Protein AF-A0A450Z1J6-F1 (afdb_monomer_lite)

Secondary structure (DSSP, 8-state):
-------------TTGGG-----HHHHHHHHHHHT-S-TT-SSSSB-TTS-BS-BTTTTB-HHHHHHHHHHHHHHHHHSS--S---SSHHHHHHHHHSSSHHHHHHHTT-S-HHHIIIII--SPP-PPPPPP--

pLDDT: mean 78.54, std 18.97, range [25.17, 97.12]

Radius of gyration: 22.76 Å; chains: 1; bounding box: 70×64×47 Å

Foldseek 3Di:
DDDDDDDDPDPPPVPPPPPDDDDPVVVVQVVLCVPQCDNPQPDSDADVVSHDQADPVVRDRVVVVVVVVVVQVCCCVPHPDVDDDDPCLVLLVVLLPDPDLVRSCVVVVHPDSVCCVPPRNPDDDDDDDDDDDD

Organism: NCBI:txid2126339

Sequence (134 aa):
MPETGASVKGEINPLAATGRRWHEHCLTHYEALKARPVDIAPFLFCTRDGQGYVNEEKKTANGWASMRKRFMDRVLAETKVENRFTEHDPRGKRASDADSLEHARALLTHADSRTTQRVYRRKPERVRPGKGIG

Structure (mmCIF, N/CA/C/O backbone):
data_AF-A0A450Z1J6-F1
#
_entry.id   AF-A0A450Z1J6-F1
#
loop_
_atom_site.group_PDB
_atom_site.id
_atom_site.type_symbol
_atom_site.label_atom_id
_atom_site.label_alt_id
_atom_site.label_comp_id
_atom_site.label_asym_id
_atom_site.label_entity_id
_atom_site.label_seq_id
_atom_site.pdbx_PDB_ins_code
_atom_site.Cartn_x
_atom_site.Cartn_y
_atom_site.Cartn_z
_atom_site.occupancy
_atom_site.B_iso_or_equiv
_atom_site.auth_seq_id
_atom_site.auth_comp_id
_atom_site.auth_asym_id
_atom_site.auth_atom_id
_atom_site.pdbx_PDB_model_num
ATOM 1 N N . MET A 1 1 ? -38.855 -44.627 -7.840 1.00 25.17 1 MET A N 1
ATOM 2 C CA . MET A 1 1 ? -38.482 -45.365 -6.617 1.00 25.17 1 MET A CA 1
ATOM 3 C C . MET A 1 1 ? -37.158 -46.065 -6.878 1.00 25.17 1 MET A C 1
ATOM 5 O O . MET A 1 1 ? -37.068 -46.591 -7.986 1.00 25.17 1 MET A O 1
ATOM 9 N N . PRO A 1 2 ? -36.218 -46.144 -5.910 1.00 52.56 2 PRO A N 1
ATOM 10 C CA . PRO A 1 2 ? -36.182 -45.406 -4.626 1.00 52.56 2 PRO A CA 1
ATOM 11 C C . PRO A 1 2 ? -35.234 -44.182 -4.508 1.00 52.56 2 PRO A C 1
ATOM 13 O O . PRO A 1 2 ? -35.714 -43.129 -4.095 1.00 52.56 2 PRO A O 1
ATOM 16 N N . GLU A 1 3 ? -33.934 -44.290 -4.809 1.00 37.12 3 GLU A N 1
ATOM 17 C CA . GLU A 1 3 ? -32.836 -43.469 -4.228 1.00 37.12 3 GLU A CA 1
ATOM 18 C C . GLU A 1 3 ? -31.870 -42.880 -5.297 1.00 37.12 3 GLU A C 1
ATOM 20 O O . GLU A 1 3 ? -32.113 -43.054 -6.485 1.00 37.12 3 GLU A O 1
ATOM 25 N N . THR A 1 4 ? -30.790 -42.116 -5.037 1.00 35.59 4 THR A N 1
ATOM 26 C CA . THR A 1 4 ? -30.087 -41.571 -3.836 1.00 35.59 4 THR A CA 1
ATOM 27 C C . THR A 1 4 ? -29.814 -40.055 -4.035 1.00 35.59 4 THR A C 1
ATOM 29 O O . THR A 1 4 ? -30.000 -39.531 -5.125 1.00 35.59 4 THR A O 1
ATOM 32 N N . GLY A 1 5 ? -29.353 -39.247 -3.066 1.00 34.53 5 GLY A N 1
ATOM 33 C CA . GLY A 1 5 ? -29.040 -39.508 -1.652 1.00 34.53 5 GLY A CA 1
ATOM 34 C C . GLY A 1 5 ? -27.756 -38.831 -1.127 1.00 34.53 5 GLY A C 1
ATOM 35 O O . GLY A 1 5 ? -27.027 -39.464 -0.375 1.00 34.53 5 GLY A O 1
ATOM 36 N N . ALA A 1 6 ? -27.455 -37.574 -1.493 1.00 29.73 6 ALA A N 1
ATOM 37 C CA . ALA A 1 6 ? -26.298 -36.829 -0.962 1.00 29.73 6 ALA A CA 1
ATOM 38 C C . ALA A 1 6 ? -26.641 -35.356 -0.658 1.00 29.73 6 ALA A C 1
ATOM 40 O O . ALA A 1 6 ? -26.302 -34.441 -1.407 1.00 29.73 6 ALA A O 1
ATOM 41 N N . SER A 1 7 ? -27.332 -35.122 0.463 1.00 34.94 7 SER A N 1
ATOM 42 C CA . SER A 1 7 ? -27.588 -33.770 0.975 1.00 34.94 7 SER A CA 1
ATOM 43 C C . SER A 1 7 ? -26.331 -33.216 1.647 1.00 34.94 7 SER A C 1
ATOM 45 O O . SER A 1 7 ? -26.071 -33.476 2.822 1.00 34.94 7 SER A O 1
ATOM 47 N N . VAL A 1 8 ? -25.539 -32.444 0.902 1.00 39.97 8 VAL A N 1
ATOM 48 C CA . VAL A 1 8 ? -24.518 -31.581 1.503 1.00 39.97 8 VAL A CA 1
ATOM 49 C C . VAL A 1 8 ? -25.206 -30.287 1.920 1.00 39.97 8 VAL A C 1
ATOM 51 O O . VAL A 1 8 ? -25.655 -29.519 1.071 1.00 39.97 8 VAL A O 1
ATOM 54 N N . LYS A 1 9 ? -25.272 -30.028 3.232 1.00 40.88 9 LYS A N 1
ATOM 55 C CA . LYS A 1 9 ? -25.697 -28.738 3.800 1.00 40.88 9 LYS A CA 1
ATOM 56 C C . LYS A 1 9 ? -24.640 -27.656 3.531 1.00 40.88 9 LYS A C 1
ATOM 58 O O . LYS A 1 9 ? -23.984 -27.179 4.451 1.00 40.88 9 LYS A O 1
ATOM 63 N N . GLY A 1 10 ? -24.458 -27.293 2.267 1.00 35.88 10 GLY A N 1
ATOM 64 C CA . GLY A 1 10 ? -23.827 -26.035 1.889 1.00 35.88 10 GLY A CA 1
ATOM 65 C C . GLY A 1 10 ? -24.880 -24.935 1.917 1.00 35.88 10 GLY A C 1
ATOM 66 O O . GLY A 1 10 ? -25.977 -25.127 1.393 1.00 35.88 10 GLY A O 1
ATOM 67 N N . GLU A 1 11 ? -24.561 -23.790 2.520 1.00 34.44 11 GLU A N 1
ATOM 68 C CA . GLU A 1 11 ? -25.380 -22.590 2.354 1.00 34.44 11 GLU A CA 1
ATOM 69 C C . GLU A 1 11 ? -25.561 -22.317 0.858 1.00 34.44 11 GLU A C 1
ATOM 71 O O . GLU A 1 11 ? -24.588 -22.141 0.117 1.00 34.44 11 GLU A O 1
ATOM 76 N N . ILE A 1 12 ? -26.816 -22.278 0.411 1.00 39.34 12 ILE A N 1
ATOM 77 C CA . ILE A 1 12 ? -27.168 -21.783 -0.916 1.00 39.34 12 ILE A CA 1
ATOM 78 C C . ILE A 1 12 ? -26.716 -20.327 -1.013 1.00 39.34 12 ILE A C 1
ATOM 80 O O . ILE A 1 12 ? -27.402 -19.426 -0.539 1.00 39.34 12 ILE A O 1
ATOM 84 N N . ASN A 1 13 ? -25.551 -20.096 -1.623 1.00 45.62 13 ASN A N 1
ATOM 85 C CA . ASN A 1 13 ? -25.076 -18.754 -1.930 1.00 45.62 13 ASN A CA 1
ATOM 86 C C . ASN A 1 13 ? -26.156 -18.058 -2.783 1.00 45.62 13 ASN A C 1
ATOM 88 O O . ASN A 1 13 ? -26.347 -18.454 -3.940 1.00 45.62 13 ASN A O 1
ATOM 92 N N . PRO A 1 14 ? -26.859 -17.032 -2.259 1.00 45.41 14 PRO A N 1
ATOM 93 C CA . PRO A 1 14 ? -28.064 -16.491 -2.895 1.00 45.41 14 PRO A CA 1
ATOM 94 C C . PRO A 1 14 ? -27.780 -15.779 -4.229 1.00 45.41 14 PRO A C 1
ATOM 96 O O . PRO A 1 14 ? -28.698 -15.350 -4.922 1.00 45.41 14 PRO A O 1
ATOM 99 N N . LEU A 1 15 ? -26.506 -15.654 -4.611 1.00 51.72 15 LEU A N 1
ATOM 100 C CA . LEU A 1 15 ? -26.036 -14.914 -5.778 1.00 51.72 15 LEU A CA 1
ATOM 101 C C . LEU A 1 15 ? -25.853 -15.779 -7.038 1.00 51.72 15 LEU A C 1
ATOM 103 O O . LEU A 1 15 ? -25.742 -15.227 -8.137 1.00 51.72 15 LEU A O 1
ATOM 107 N N . ALA A 1 16 ? -25.882 -17.114 -6.917 1.00 43.34 16 ALA A N 1
ATOM 108 C CA . ALA A 1 16 ? -25.751 -18.032 -8.057 1.00 43.34 16 ALA A CA 1
ATOM 109 C C . ALA A 1 16 ? -26.909 -17.919 -9.075 1.00 43.34 16 ALA A C 1
ATOM 111 O O . ALA A 1 16 ? -26.746 -18.261 -10.244 1.00 43.34 16 ALA A O 1
ATOM 112 N N . ALA A 1 17 ? -28.062 -17.383 -8.661 1.00 47.53 17 ALA A N 1
ATOM 113 C CA . ALA A 1 17 ? -29.284 -17.310 -9.464 1.00 47.53 17 ALA A CA 1
ATOM 114 C C . ALA A 1 17 ? -29.287 -16.244 -10.586 1.00 47.53 17 ALA A C 1
ATOM 116 O O . ALA A 1 17 ? -30.274 -16.132 -11.306 1.00 47.53 17 ALA A O 1
ATOM 117 N N . THR A 1 18 ? -28.235 -15.426 -10.738 1.00 48.88 18 TH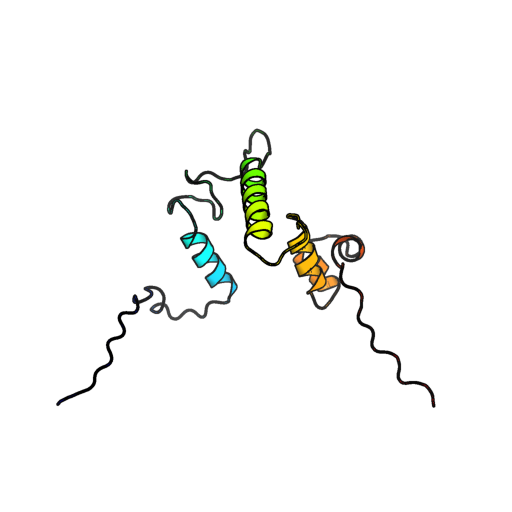R A N 1
ATOM 118 C CA . THR A 1 18 ? -28.306 -14.186 -11.552 1.00 48.88 18 THR A CA 1
ATOM 119 C C . THR A 1 18 ? -27.588 -14.212 -12.907 1.00 48.88 18 THR A C 1
ATOM 121 O O . THR A 1 18 ? -27.551 -13.183 -13.579 1.00 48.88 18 THR A O 1
ATOM 124 N N . GLY A 1 19 ? -27.014 -15.345 -13.330 1.00 41.94 19 GLY A N 1
ATOM 125 C CA . GLY A 1 19 ? -26.533 -15.571 -14.709 1.00 41.94 19 GLY A CA 1
ATOM 126 C C . GLY A 1 19 ? -25.407 -14.658 -15.233 1.00 41.94 19 GLY A C 1
ATOM 127 O O . GLY A 1 19 ? -25.003 -14.788 -16.387 1.00 41.94 19 GLY A O 1
ATOM 128 N N . ARG A 1 20 ? -24.880 -13.732 -14.422 1.00 45.16 20 ARG A N 1
ATOM 129 C CA . ARG A 1 20 ? -23.835 -12.781 -14.831 1.00 45.16 20 ARG A CA 1
ATOM 130 C C . ARG A 1 20 ? -22.437 -13.361 -14.616 1.00 45.16 20 ARG A C 1
ATOM 132 O O . ARG A 1 20 ? -22.084 -13.775 -13.515 1.00 45.16 20 ARG A O 1
ATOM 139 N N . ARG A 1 21 ? -21.621 -13.340 -15.675 1.00 39.84 21 ARG A N 1
ATOM 140 C CA . ARG A 1 21 ? -20.205 -13.735 -15.651 1.00 39.84 21 ARG A CA 1
ATOM 141 C C . ARG A 1 21 ? -19.373 -12.663 -14.943 1.00 39.84 21 ARG A C 1
ATOM 143 O O . ARG A 1 21 ? -18.931 -11.700 -15.565 1.00 39.84 21 ARG A O 1
ATOM 150 N N . TRP A 1 22 ? -19.167 -12.828 -13.643 1.00 45.88 22 TRP A N 1
ATOM 151 C CA . TRP A 1 22 ? -18.326 -11.935 -12.850 1.00 45.88 22 TRP A CA 1
ATOM 152 C C . TRP A 1 22 ? -16.831 -12.150 -13.149 1.00 45.88 22 TRP A C 1
ATOM 154 O O . TRP A 1 22 ? -16.361 -13.284 -13.223 1.00 45.88 22 TRP A O 1
ATOM 164 N N . HIS A 1 23 ? -16.079 -11.058 -13.314 1.00 51.16 23 HIS A N 1
ATOM 165 C CA . HIS A 1 23 ? -14.609 -11.073 -13.296 1.00 51.16 23 HIS A CA 1
ATOM 166 C C . HIS A 1 23 ? -14.104 -11.084 -11.837 1.00 51.16 23 HIS A C 1
ATOM 168 O O . HIS A 1 23 ? -14.822 -10.636 -10.941 1.00 51.16 23 HIS A O 1
ATOM 174 N N . GLU A 1 24 ? -12.862 -11.527 -11.595 1.00 52.28 24 GLU A N 1
ATOM 175 C CA . GLU A 1 24 ? -12.260 -11.657 -10.246 1.00 52.28 24 GLU A CA 1
ATOM 176 C C . GLU A 1 24 ? -12.428 -10.406 -9.363 1.00 52.28 24 GLU A C 1
ATOM 178 O O . GLU A 1 24 ? -12.705 -10.510 -8.169 1.00 52.28 24 GLU A O 1
ATOM 183 N N . HIS A 1 25 ? -12.348 -9.211 -9.959 1.00 52.28 25 HIS A N 1
ATOM 184 C CA . HIS A 1 25 ? -12.546 -7.928 -9.275 1.00 52.28 25 HIS A CA 1
ATOM 185 C C . HIS A 1 25 ? -13.869 -7.825 -8.493 1.00 52.28 25 HIS A C 1
ATOM 187 O O . HIS A 1 25 ? -13.927 -7.145 -7.470 1.00 52.28 25 HIS A O 1
ATOM 193 N N . CYS A 1 26 ? -14.925 -8.515 -8.923 1.00 54.69 26 CYS A N 1
ATOM 194 C CA . CYS A 1 26 ? -16.230 -8.464 -8.266 1.00 54.69 26 CYS A CA 1
ATOM 195 C C . CYS A 1 26 ? -16.320 -9.394 -7.044 1.00 54.69 26 CYS A C 1
ATOM 197 O O . CYS A 1 26 ? -17.065 -9.088 -6.114 1.00 54.69 26 CYS A O 1
ATOM 199 N N . LEU A 1 27 ? -15.513 -10.463 -6.995 1.00 61.28 27 LEU A N 1
ATOM 200 C CA . LEU A 1 27 ? -15.364 -11.293 -5.793 1.00 61.28 27 LEU A CA 1
ATOM 201 C C . LEU A 1 27 ? -14.701 -10.482 -4.674 1.00 61.28 27 LEU A C 1
ATOM 203 O O . LEU A 1 27 ? -15.253 -10.391 -3.581 1.00 61.28 27 LEU A O 1
ATOM 207 N N . THR A 1 28 ? -13.605 -9.778 -4.984 1.00 69.62 28 THR A N 1
ATOM 208 C CA . THR A 1 28 ? -12.886 -8.955 -3.992 1.00 69.62 28 THR A CA 1
ATOM 209 C C . THR A 1 28 ? -13.742 -7.828 -3.405 1.00 69.62 28 THR A C 1
ATOM 211 O O . THR A 1 28 ? -13.604 -7.493 -2.231 1.00 69.62 28 THR A O 1
ATOM 214 N N . HIS A 1 29 ? -14.670 -7.265 -4.189 1.00 76.69 29 HIS A N 1
ATOM 215 C CA . HIS A 1 29 ? -15.618 -6.267 -3.694 1.00 76.69 29 HIS A CA 1
ATOM 216 C C . HIS A 1 29 ? -16.601 -6.878 -2.688 1.00 76.69 29 HIS A C 1
ATOM 218 O O . HIS A 1 29 ? -16.811 -6.316 -1.617 1.00 76.69 29 HIS A O 1
ATOM 224 N N . TYR A 1 30 ? -17.169 -8.045 -2.999 1.00 80.25 30 TYR A N 1
ATOM 225 C CA . TYR A 1 30 ? -18.114 -8.732 -2.120 1.00 80.25 30 TYR A CA 1
ATOM 226 C C . TYR A 1 30 ? -17.459 -9.241 -0.825 1.00 80.25 30 TYR A C 1
ATOM 228 O O . TYR A 1 30 ? -18.041 -9.114 0.251 1.00 80.25 30 TYR A O 1
ATOM 236 N N . GLU A 1 31 ? -16.228 -9.751 -0.902 1.00 83.19 31 GLU A N 1
ATOM 237 C CA . GLU A 1 31 ? -15.425 -10.120 0.270 1.00 83.19 31 GLU A CA 1
ATOM 238 C C . GLU A 1 31 ? -15.112 -8.906 1.153 1.00 83.19 31 GLU A C 1
ATOM 240 O O . GLU A 1 31 ? -15.286 -8.972 2.370 1.00 83.19 31 GLU A O 1
ATOM 245 N N . ALA A 1 32 ? -14.730 -7.773 0.554 1.00 81.38 32 ALA A N 1
ATOM 246 C CA . ALA A 1 32 ? -14.518 -6.530 1.287 1.00 81.38 32 ALA A CA 1
ATOM 247 C C . ALA A 1 32 ? -15.810 -6.023 1.951 1.00 81.38 32 ALA A C 1
ATOM 249 O O . ALA A 1 32 ? -15.768 -5.629 3.113 1.00 81.38 32 ALA A O 1
ATOM 250 N N . LEU A 1 33 ? -16.964 -6.097 1.270 1.00 84.56 33 LEU A N 1
ATOM 251 C CA . LEU A 1 33 ? -18.262 -5.754 1.864 1.00 84.56 33 LEU A CA 1
ATOM 252 C C . LEU A 1 33 ? -18.612 -6.656 3.057 1.00 84.56 33 LEU A C 1
ATOM 254 O O . LEU A 1 33 ? -19.065 -6.130 4.072 1.00 84.56 33 LEU A O 1
ATOM 258 N N . LYS A 1 34 ? -18.373 -7.973 2.950 1.00 85.25 34 LYS A N 1
ATOM 259 C CA . LYS A 1 34 ? -18.563 -8.963 4.030 1.00 85.25 34 LYS A CA 1
ATOM 260 C C . LYS A 1 34 ? -17.635 -8.753 5.227 1.00 85.25 34 LYS A C 1
ATOM 262 O O . LYS A 1 34 ? -17.992 -9.116 6.341 1.00 85.25 34 LYS A O 1
ATOM 267 N N . ALA A 1 35 ? -16.439 -8.215 5.001 1.00 84.25 35 ALA A N 1
ATOM 268 C CA . ALA A 1 35 ? -15.464 -7.946 6.053 1.00 84.25 35 ALA A CA 1
ATOM 269 C C . ALA A 1 35 ? -15.751 -6.651 6.838 1.00 84.25 35 ALA A C 1
ATOM 271 O O . ALA A 1 35 ? -15.046 -6.359 7.810 1.00 84.25 35 ALA A O 1
ATOM 272 N N . ARG A 1 36 ? -16.751 -5.853 6.432 1.00 84.50 36 ARG A N 1
ATOM 273 C CA . ARG A 1 36 ? -17.120 -4.627 7.148 1.00 84.50 36 ARG A CA 1
ATOM 274 C C . ARG A 1 36 ? -17.748 -4.968 8.506 1.00 84.50 36 ARG A C 1
ATOM 276 O O . ARG A 1 36 ? -18.568 -5.874 8.592 1.00 84.50 36 ARG A O 1
ATOM 283 N N . PRO A 1 37 ? -17.440 -4.200 9.564 1.00 82.75 37 PRO A N 1
ATOM 284 C CA . PRO A 1 37 ? -18.099 -4.338 10.863 1.00 82.75 37 PRO A CA 1
ATOM 285 C C . PRO A 1 37 ? -19.540 -3.796 10.876 1.00 82.75 37 PRO A C 1
ATOM 287 O O . PRO A 1 37 ? -20.269 -4.059 11.826 1.00 82.75 37 PRO A O 1
ATOM 290 N N . VAL A 1 38 ? -19.934 -3.009 9.864 1.00 85.50 38 VAL A N 1
ATOM 291 C CA . VAL A 1 38 ? -21.247 -2.356 9.752 1.00 85.50 38 VAL A CA 1
ATOM 292 C C . VAL A 1 38 ? -21.698 -2.365 8.291 1.00 85.50 38 VAL A C 1
ATOM 294 O O . VAL A 1 38 ? -21.025 -1.802 7.427 1.00 85.50 38 VAL A O 1
ATOM 297 N N . ASP A 1 39 ? -22.862 -2.953 8.010 1.00 81.56 39 ASP A N 1
ATOM 298 C CA . ASP A 1 39 ? -23.346 -3.129 6.634 1.00 81.56 39 ASP A CA 1
ATOM 299 C C . ASP A 1 39 ? -23.847 -1.846 5.961 1.00 81.56 39 ASP A C 1
ATOM 301 O O . ASP A 1 39 ? -23.726 -1.696 4.741 1.00 81.56 39 ASP A O 1
ATOM 305 N N . ILE A 1 40 ? -24.373 -0.910 6.755 1.00 83.00 40 ILE A N 1
ATOM 306 C CA . ILE A 1 40 ? -24.944 0.365 6.292 1.00 83.00 40 ILE A CA 1
ATOM 307 C C . ILE A 1 40 ? -23.894 1.452 6.009 1.00 83.00 40 ILE A C 1
ATOM 309 O O . ILE A 1 40 ? -24.248 2.556 5.602 1.00 83.00 40 ILE A O 1
ATOM 313 N N . ALA A 1 41 ? -22.606 1.176 6.241 1.00 84.62 41 ALA A N 1
ATOM 314 C CA . ALA A 1 41 ? -21.545 2.155 6.028 1.00 84.62 41 ALA A CA 1
ATOM 315 C C . ALA A 1 41 ? -21.389 2.485 4.525 1.00 84.62 41 ALA A C 1
ATOM 317 O O . ALA A 1 41 ? -21.253 1.556 3.721 1.00 84.62 41 ALA A O 1
ATOM 318 N N . PRO A 1 42 ? -21.331 3.775 4.127 1.00 87.12 42 PRO A N 1
ATOM 319 C CA . PRO A 1 42 ? -21.158 4.172 2.725 1.00 87.12 42 PRO A CA 1
ATOM 320 C C . PRO A 1 42 ? -19.728 3.937 2.205 1.00 87.12 42 PRO A C 1
ATOM 322 O O . PRO A 1 42 ? -19.472 4.053 1.008 1.00 87.12 42 PRO A O 1
ATOM 325 N N . PHE A 1 43 ? -18.785 3.607 3.092 1.00 86.75 43 PHE A N 1
ATOM 326 C CA . PHE A 1 43 ? -17.386 3.349 2.764 1.00 86.75 43 PHE A CA 1
ATOM 327 C C . PHE A 1 43 ? -17.107 1.846 2.644 1.00 86.75 43 PHE A C 1
ATOM 329 O O . PHE A 1 43 ? -17.549 1.053 3.475 1.00 86.75 43 PHE A O 1
ATOM 336 N N . LEU A 1 44 ? -16.293 1.458 1.655 1.00 85.50 44 LEU A N 1
ATOM 337 C CA . LEU A 1 44 ? -15.811 0.076 1.516 1.00 85.50 44 LEU A CA 1
ATOM 338 C C . LEU A 1 44 ? -14.871 -0.326 2.666 1.00 85.50 44 LEU A C 1
ATOM 340 O O . LEU A 1 44 ? -14.913 -1.458 3.135 1.00 85.50 44 LEU A O 1
ATOM 344 N N . PHE A 1 45 ? -14.051 0.620 3.137 1.00 85.38 45 PHE A N 1
ATOM 345 C CA . PHE A 1 45 ? -13.197 0.473 4.314 1.00 85.38 45 PHE A CA 1
ATOM 346 C C . PHE A 1 45 ? -13.637 1.480 5.377 1.00 85.38 45 PHE A C 1
ATOM 348 O O . PHE A 1 45 ? -13.479 2.688 5.192 1.00 85.38 45 PHE A O 1
ATOM 355 N N . CYS A 1 46 ? -14.178 0.984 6.487 1.00 88.06 46 CYS A N 1
ATOM 356 C CA . CYS A 1 46 ? -14.721 1.800 7.568 1.00 88.06 46 CYS A CA 1
ATOM 357 C C . CYS A 1 46 ? -14.223 1.342 8.946 1.00 88.06 46 CYS A C 1
ATOM 359 O O . CYS A 1 46 ? -13.755 0.214 9.115 1.00 88.06 46 CYS A O 1
ATOM 361 N N . THR A 1 47 ? -14.344 2.215 9.946 1.00 87.75 47 THR A N 1
ATOM 362 C CA . THR A 1 47 ? -14.140 1.859 11.354 1.00 87.75 47 THR A CA 1
ATOM 363 C C . THR A 1 47 ? -15.244 0.918 11.850 1.00 87.75 47 THR A C 1
ATOM 365 O O . THR A 1 47 ? -16.228 0.658 11.153 1.00 87.75 47 THR A O 1
ATOM 368 N N . ARG A 1 48 ? -15.109 0.440 13.096 1.00 86.44 48 ARG A N 1
ATOM 369 C CA . ARG A 1 48 ? -16.138 -0.349 13.800 1.00 86.44 48 ARG A CA 1
ATOM 370 C C . ARG A 1 48 ? -17.503 0.340 13.879 1.00 86.44 48 ARG A C 1
ATOM 372 O O . ARG A 1 48 ? -18.499 -0.355 14.010 1.00 86.44 48 ARG A O 1
ATOM 379 N N . ASP A 1 49 ? -17.531 1.661 13.749 1.00 87.56 49 ASP A N 1
ATOM 380 C CA . ASP A 1 49 ? -18.719 2.511 13.876 1.00 87.56 49 ASP A CA 1
ATOM 381 C C . ASP A 1 49 ? -19.208 3.016 12.499 1.00 87.56 49 ASP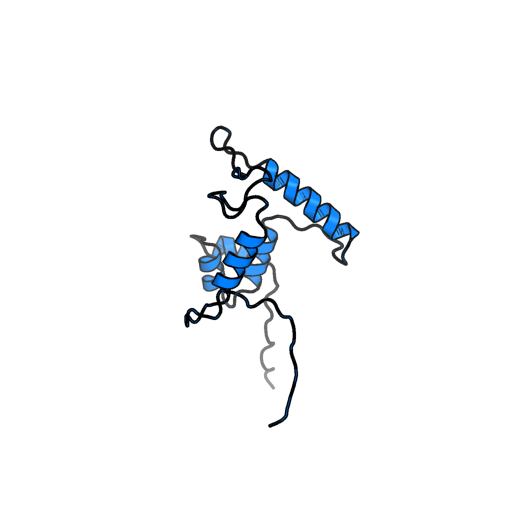 A C 1
ATOM 383 O O . ASP A 1 49 ? -19.928 4.010 12.398 1.00 87.56 49 ASP A O 1
ATOM 387 N N . GLY A 1 50 ? -18.750 2.379 11.412 1.00 87.38 50 GLY A N 1
ATOM 388 C CA . GLY A 1 50 ? -19.115 2.708 10.030 1.00 87.38 50 GLY A CA 1
ATOM 389 C C . GLY A 1 50 ? -18.473 3.981 9.461 1.00 87.38 50 GLY A C 1
ATOM 390 O O . GLY A 1 50 ? -18.727 4.323 8.307 1.00 87.38 50 GLY A O 1
ATOM 391 N N . GLN A 1 51 ? -17.621 4.668 10.227 1.00 88.25 51 GLN A N 1
ATOM 392 C CA . GLN A 1 51 ? -16.995 5.931 9.820 1.00 88.25 51 GLN A CA 1
ATOM 393 C C . GLN A 1 51 ? -15.841 5.716 8.833 1.00 88.25 51 GLN A C 1
ATOM 395 O O . GLN A 1 51 ? -15.167 4.685 8.859 1.00 88.25 51 GLN A O 1
ATOM 400 N N . GLY A 1 52 ? -15.577 6.708 7.982 1.00 88.88 52 GLY A N 1
ATOM 401 C CA . GLY A 1 52 ? -14.409 6.707 7.100 1.00 88.88 52 GLY A CA 1
ATOM 402 C C . GLY A 1 52 ? -13.091 6.817 7.879 1.00 88.88 52 GLY A C 1
ATOM 403 O O . GLY A 1 52 ? -13.032 7.388 8.966 1.00 88.88 52 GLY A O 1
ATOM 404 N N . TYR A 1 53 ? -12.002 6.286 7.315 1.00 88.50 53 TYR A N 1
ATOM 405 C CA . TYR A 1 53 ? -10.667 6.386 7.929 1.00 88.50 53 TYR A CA 1
ATOM 406 C C . TYR A 1 53 ? -9.992 7.756 7.769 1.00 88.50 53 TYR A C 1
ATOM 408 O O . TYR A 1 53 ? -8.998 8.018 8.450 1.00 88.50 53 TYR A O 1
ATOM 416 N N . VAL A 1 54 ? -10.510 8.606 6.880 1.00 89.31 54 VAL A N 1
ATOM 417 C CA . VAL A 1 54 ? -10.020 9.966 6.635 1.00 89.31 54 VAL A CA 1
ATOM 418 C C . VAL A 1 54 ? -10.819 10.946 7.488 1.00 89.31 54 VAL A C 1
ATOM 420 O O . VAL A 1 54 ? -12.038 11.015 7.386 1.00 89.31 54 VAL A O 1
ATOM 423 N N . ASN A 1 55 ? -10.126 11.735 8.305 1.00 86.81 55 ASN A N 1
ATOM 424 C CA . ASN A 1 55 ? -10.680 12.941 8.905 1.00 86.81 55 ASN A CA 1
ATOM 425 C C . ASN A 1 55 ? -10.480 14.094 7.910 1.00 86.81 55 ASN A C 1
ATOM 427 O O . ASN A 1 55 ? -9.341 14.494 7.660 1.00 86.81 55 ASN A O 1
ATOM 431 N N . GLU A 1 56 ? -11.569 14.591 7.318 1.00 86.31 56 GLU A N 1
ATOM 432 C CA . GLU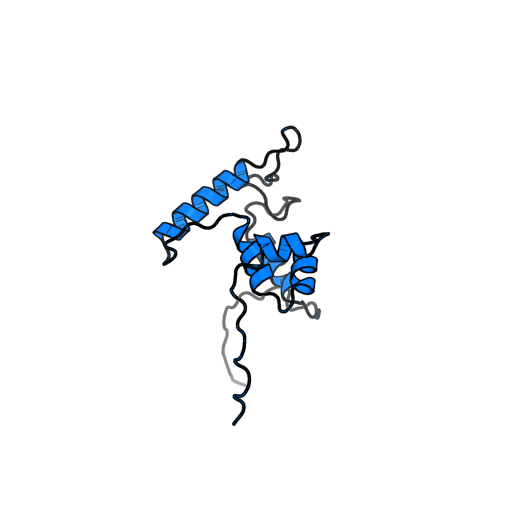 A 1 56 ? -11.516 15.590 6.239 1.00 86.31 56 GLU A CA 1
ATOM 433 C C . GLU A 1 56 ? -11.056 16.972 6.724 1.00 86.31 56 GLU A C 1
ATOM 435 O O . GLU A 1 56 ? -10.233 17.603 6.060 1.00 86.31 56 GLU A O 1
ATOM 440 N N . GLU A 1 57 ? -11.496 17.403 7.912 1.00 87.00 57 GLU A N 1
ATOM 441 C CA . GLU A 1 57 ? -11.114 18.686 8.527 1.00 87.00 57 GLU A CA 1
ATOM 442 C C . GLU A 1 57 ? -9.593 18.808 8.698 1.00 87.00 57 GLU A C 1
ATOM 444 O O . GLU A 1 57 ? -8.975 19.796 8.302 1.00 87.00 57 GLU A O 1
ATOM 449 N N . LYS A 1 58 ? -8.976 17.773 9.280 1.00 85.44 58 LYS A N 1
ATOM 450 C CA . LYS A 1 58 ? -7.541 17.720 9.593 1.00 85.44 58 LYS A CA 1
ATOM 451 C C . LYS A 1 58 ? -6.719 17.098 8.466 1.00 85.44 58 LYS A C 1
ATOM 453 O O . LYS A 1 58 ? -5.500 17.048 8.584 1.00 85.44 58 LYS A O 1
ATOM 458 N N . LYS A 1 59 ? -7.365 16.584 7.413 1.00 85.81 59 LYS A N 1
ATOM 459 C CA . LYS A 1 59 ? -6.758 15.861 6.278 1.00 85.81 59 LYS A CA 1
ATOM 460 C C . LYS A 1 59 ? -5.801 14.740 6.719 1.00 85.81 59 LYS A C 1
ATOM 462 O O . LYS A 1 59 ? -4.714 14.580 6.170 1.00 85.81 59 LYS A O 1
ATOM 467 N N . THR A 1 60 ? -6.198 13.963 7.731 1.00 85.56 60 THR A N 1
ATOM 468 C CA . THR A 1 60 ? -5.374 12.893 8.337 1.00 85.56 60 THR A CA 1
ATOM 469 C C . THR A 1 60 ? -6.075 11.536 8.327 1.00 85.56 60 THR A C 1
ATOM 471 O O . THR A 1 60 ? -7.299 11.460 8.334 1.00 85.56 60 THR A O 1
ATOM 474 N N . ALA A 1 61 ? -5.292 10.451 8.351 1.00 85.81 61 ALA A N 1
ATOM 475 C CA . ALA A 1 61 ? -5.783 9.067 8.342 1.00 85.81 61 ALA A CA 1
ATOM 476 C C . ALA A 1 61 ? -5.220 8.231 9.515 1.00 85.81 61 ALA A C 1
ATOM 478 O O . ALA A 1 61 ? -4.827 7.072 9.366 1.00 85.81 61 ALA A O 1
ATOM 479 N N . ASN A 1 62 ? -5.148 8.824 10.711 1.00 84.31 62 ASN A N 1
ATOM 480 C CA . ASN A 1 62 ? -4.449 8.248 11.873 1.00 84.31 62 ASN A CA 1
ATOM 481 C C . ASN A 1 62 ? -5.000 6.875 12.314 1.00 84.31 62 ASN A C 1
ATOM 483 O O . ASN A 1 62 ? -4.246 6.025 12.801 1.00 84.31 62 ASN A O 1
ATOM 487 N N . GLY A 1 63 ? -6.300 6.628 12.113 1.00 86.00 63 GLY A N 1
ATOM 488 C CA . GLY A 1 63 ? -6.924 5.329 12.387 1.00 86.00 63 GLY A CA 1
ATOM 489 C C . GLY A 1 63 ? -6.402 4.210 11.477 1.00 86.00 63 GLY A C 1
ATOM 490 O O . GLY A 1 63 ? -6.186 3.091 11.944 1.00 86.00 63 GLY A O 1
ATOM 491 N N . TRP A 1 64 ? -6.122 4.524 10.209 1.00 88.00 64 TRP A N 1
ATOM 492 C CA . TRP A 1 64 ? -5.577 3.581 9.231 1.00 88.00 64 TRP A CA 1
ATOM 493 C C . TRP A 1 64 ? -4.135 3.201 9.571 1.00 88.00 64 TRP A C 1
ATOM 495 O O . TRP A 1 64 ? -3.825 2.018 9.707 1.00 88.00 64 TRP A O 1
ATOM 505 N N . ALA A 1 65 ? -3.278 4.192 9.843 1.00 86.19 65 ALA A N 1
ATOM 506 C CA . ALA A 1 65 ? -1.907 3.962 10.305 1.00 86.19 65 ALA A CA 1
ATOM 507 C C . ALA A 1 65 ? -1.858 3.096 11.582 1.00 86.19 65 ALA A C 1
ATOM 509 O O . ALA A 1 65 ? -1.055 2.166 11.684 1.00 86.19 65 ALA A O 1
ATOM 510 N N . SER A 1 66 ? -2.766 3.348 12.531 1.00 89.75 66 SER A N 1
ATOM 511 C CA . SER A 1 66 ? -2.884 2.573 13.774 1.00 89.75 66 SER A CA 1
ATOM 512 C C . SER A 1 66 ? -3.305 1.119 13.528 1.00 89.75 66 SER A C 1
ATOM 514 O O . SER A 1 66 ? -2.724 0.200 14.112 1.00 89.75 66 SER A O 1
ATOM 516 N N . MET A 1 67 ? -4.284 0.892 12.644 1.00 90.00 67 MET A N 1
ATOM 517 C CA . MET A 1 67 ? -4.700 -0.450 12.22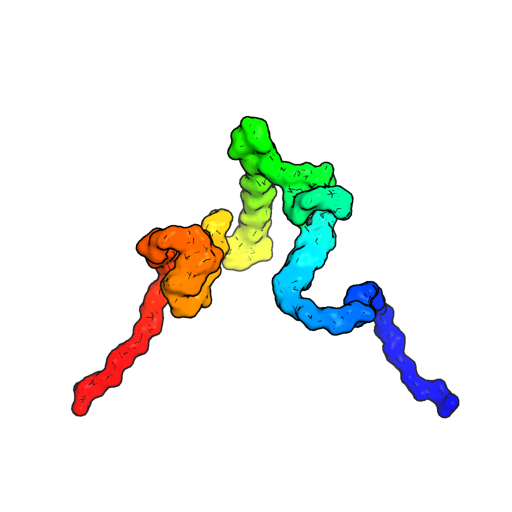3 1.00 90.00 67 MET A CA 1
ATOM 518 C C . MET A 1 67 ? -3.551 -1.182 11.514 1.00 90.00 67 MET A C 1
ATOM 520 O O . MET A 1 67 ? -3.211 -2.306 11.887 1.00 90.00 67 MET A O 1
ATOM 524 N N . ARG A 1 68 ? -2.897 -0.519 10.552 1.00 89.12 68 ARG A N 1
ATOM 525 C CA . ARG A 1 68 ? -1.787 -1.079 9.776 1.00 89.12 68 ARG A CA 1
ATOM 526 C C . ARG A 1 68 ? -0.603 -1.463 10.659 1.00 89.12 68 ARG A C 1
ATOM 528 O O . ARG A 1 68 ? -0.028 -2.527 10.439 1.00 89.12 68 ARG A O 1
ATOM 535 N N . LYS A 1 69 ? -0.267 -0.666 11.682 1.00 91.88 69 LYS A N 1
ATOM 536 C CA . LYS A 1 69 ? 0.766 -1.028 12.668 1.00 91.88 69 LYS A CA 1
ATOM 537 C C . LYS A 1 69 ? 0.423 -2.349 13.364 1.00 91.88 69 LYS A C 1
ATOM 539 O O . LYS A 1 69 ? 1.238 -3.263 13.338 1.00 91.88 69 LYS A O 1
ATOM 544 N N . ARG A 1 70 ? -0.786 -2.469 13.927 1.00 93.25 70 ARG A N 1
ATOM 545 C CA . ARG A 1 70 ? -1.237 -3.682 14.641 1.00 93.25 70 ARG A CA 1
ATOM 546 C C . ARG A 1 70 ? -1.265 -4.913 13.731 1.00 93.25 70 ARG A C 1
ATOM 548 O O . ARG A 1 70 ? -0.872 -5.991 14.159 1.00 93.25 70 ARG A O 1
ATOM 555 N N . PHE A 1 71 ? -1.683 -4.745 12.476 1.00 92.62 71 PHE A N 1
ATOM 556 C CA . PHE A 1 71 ? -1.604 -5.797 11.461 1.00 92.62 71 PHE A CA 1
ATOM 557 C C . PHE A 1 71 ? -0.154 -6.243 11.220 1.00 92.62 71 PHE A C 1
ATOM 559 O O . PHE A 1 71 ? 0.129 -7.433 11.277 1.00 92.62 71 PHE A O 1
ATOM 566 N N . MET A 1 72 ? 0.778 -5.306 11.018 1.00 94.38 72 MET A N 1
ATOM 567 C CA . MET A 1 72 ? 2.193 -5.640 10.815 1.00 94.38 72 MET A CA 1
ATOM 568 C C . MET A 1 72 ? 2.838 -6.285 12.047 1.00 94.38 72 MET A C 1
ATOM 570 O O . MET A 1 72 ? 3.637 -7.202 11.888 1.00 94.38 72 MET A O 1
ATOM 574 N N . ASP A 1 73 ? 2.485 -5.843 13.258 1.00 95.12 73 ASP A N 1
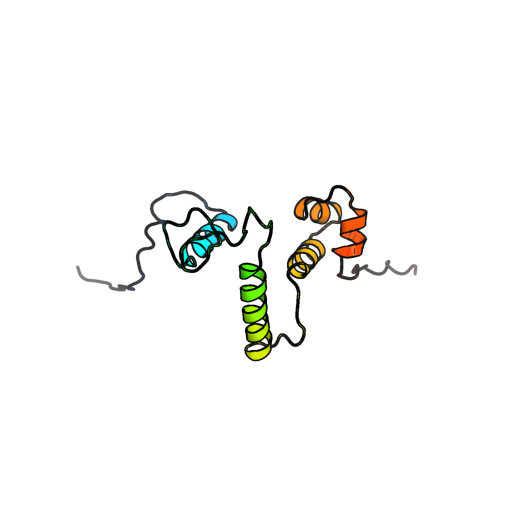ATOM 575 C CA . ASP A 1 73 ? 2.951 -6.463 14.503 1.00 95.12 73 ASP A CA 1
ATOM 576 C C . ASP A 1 73 ? 2.498 -7.940 14.584 1.00 95.12 73 ASP A C 1
ATOM 578 O O . ASP A 1 73 ? 3.309 -8.805 14.907 1.00 95.12 73 ASP A O 1
ATOM 582 N N . ARG A 1 74 ? 1.248 -8.252 14.194 1.00 95.81 74 ARG A N 1
ATOM 583 C CA . ARG A 1 74 ? 0.748 -9.637 14.079 1.00 95.81 74 ARG A CA 1
ATOM 584 C C . ARG A 1 74 ? 1.435 -10.439 12.974 1.00 95.81 74 ARG A C 1
ATOM 586 O O . ARG A 1 74 ? 1.820 -11.576 13.209 1.00 95.81 74 ARG A O 1
ATOM 593 N N . VAL A 1 75 ? 1.631 -9.859 11.787 1.00 94.88 75 VAL A N 1
ATOM 594 C CA . VAL A 1 75 ? 2.290 -10.540 10.654 1.00 94.88 75 VAL A CA 1
ATOM 595 C C . VAL A 1 75 ? 3.695 -11.020 11.026 1.00 94.88 75 VAL A C 1
ATOM 597 O O . VAL A 1 75 ? 4.050 -12.142 10.677 1.00 94.88 75 VAL A O 1
ATOM 600 N N . LEU A 1 76 ? 4.472 -10.217 11.760 1.00 95.06 76 LEU A N 1
ATOM 601 C CA . LEU A 1 76 ? 5.801 -10.622 12.236 1.00 95.06 76 LEU A CA 1
ATOM 602 C C . LEU A 1 76 ? 5.756 -11.730 13.302 1.00 95.06 76 LEU A C 1
ATOM 604 O O . LEU A 1 76 ? 6.671 -12.541 13.370 1.00 95.06 76 LEU A O 1
ATOM 608 N N . ALA A 1 77 ? 4.730 -11.743 14.156 1.00 96.19 77 ALA A N 1
ATOM 609 C CA . ALA A 1 77 ? 4.615 -12.704 15.255 1.00 96.19 77 ALA A CA 1
ATOM 610 C C . ALA A 1 77 ? 4.018 -14.057 14.820 1.00 96.19 77 ALA A C 1
ATOM 612 O O . ALA A 1 77 ? 4.366 -15.095 15.375 1.00 96.19 77 ALA A O 1
ATOM 613 N N . GLU A 1 78 ? 3.105 -14.046 13.847 1.00 97.12 78 GLU A N 1
ATOM 614 C CA . GLU A 1 78 ? 2.277 -15.200 13.464 1.00 97.12 78 GLU A CA 1
ATOM 615 C C . GLU A 1 78 ? 2.714 -15.856 12.141 1.00 97.12 78 GLU A C 1
ATOM 617 O O . GLU A 1 78 ? 2.178 -16.898 11.765 1.00 97.12 78 GLU A O 1
ATOM 622 N N . THR A 1 79 ? 3.657 -15.263 11.397 1.00 96.00 79 THR A N 1
ATOM 623 C CA . THR A 1 79 ? 4.049 -15.744 10.060 1.00 96.00 79 THR A CA 1
ATOM 624 C C . THR A 1 79 ? 5.567 -15.789 9.865 1.00 96.00 79 THR A C 1
ATOM 626 O O . THR A 1 79 ? 6.335 -15.309 10.687 1.00 96.00 79 THR A O 1
ATOM 629 N N . LYS A 1 80 ? 6.015 -16.336 8.726 1.00 95.06 80 LYS A N 1
ATOM 630 C CA . LYS A 1 80 ? 7.436 -16.395 8.327 1.00 95.06 80 LYS A CA 1
ATOM 631 C C . LYS A 1 80 ? 7.984 -15.068 7.770 1.00 95.06 80 LYS A C 1
ATOM 633 O O . LYS A 1 80 ? 9.018 -15.060 7.110 1.00 95.06 80 LYS A O 1
ATOM 638 N N . VAL A 1 81 ? 7.266 -13.956 7.935 1.00 93.38 81 VAL A N 1
ATOM 639 C CA . VAL A 1 81 ? 7.714 -12.637 7.470 1.00 93.38 81 VAL A CA 1
ATOM 640 C C . VAL A 1 81 ? 8.674 -12.053 8.502 1.00 93.38 81 VAL A C 1
ATOM 642 O O . VAL A 1 81 ? 8.252 -11.572 9.544 1.00 93.38 81 VAL A O 1
ATOM 645 N N . GLU A 1 82 ? 9.967 -12.069 8.191 1.00 92.38 82 GLU A N 1
ATOM 646 C CA . GLU A 1 82 ? 11.021 -11.541 9.073 1.00 92.38 82 GLU A CA 1
ATOM 647 C C . GLU A 1 82 ? 11.108 -10.005 9.039 1.00 92.38 82 GLU A C 1
ATOM 649 O O . GLU A 1 82 ? 11.411 -9.357 10.039 1.00 92.38 82 GLU A O 1
ATOM 654 N N . ASN A 1 83 ? 10.830 -9.404 7.877 1.00 92.19 83 ASN A N 1
ATOM 655 C CA . ASN A 1 83 ? 11.037 -7.980 7.619 1.00 92.19 83 ASN A CA 1
ATOM 656 C C . ASN A 1 83 ? 9.711 -7.226 7.456 1.00 92.19 83 ASN A C 1
ATOM 658 O O . ASN A 1 83 ? 8.808 -7.658 6.736 1.00 92.19 83 ASN A O 1
ATOM 662 N N . ARG A 1 84 ? 9.603 -6.047 8.082 1.00 91.69 84 ARG A N 1
ATOM 663 C CA . ARG A 1 84 ? 8.432 -5.168 7.927 1.00 91.69 84 ARG A CA 1
ATOM 664 C C . ARG A 1 84 ? 8.336 -4.628 6.503 1.00 91.69 84 ARG A C 1
ATOM 666 O O . ARG A 1 84 ? 9.333 -4.199 5.934 1.00 91.69 84 ARG A O 1
ATOM 673 N N . PHE A 1 85 ? 7.109 -4.542 5.991 1.00 90.88 85 PHE A N 1
ATOM 674 C CA . PHE A 1 85 ? 6.795 -3.826 4.759 1.00 90.88 85 PHE A CA 1
ATOM 675 C C . PHE A 1 85 ? 5.747 -2.728 4.999 1.00 90.88 85 PHE A C 1
ATOM 677 O O . PHE A 1 85 ? 4.774 -2.877 5.748 1.00 90.88 85 PHE A O 1
ATOM 684 N N . THR A 1 86 ? 5.968 -1.600 4.341 1.00 89.38 86 THR A N 1
ATOM 685 C CA . THR A 1 86 ? 5.164 -0.380 4.376 1.00 89.38 86 THR A CA 1
ATOM 686 C C . THR A 1 86 ? 3.933 -0.480 3.473 1.00 89.38 86 THR A C 1
ATOM 688 O O . THR A 1 86 ? 3.720 -1.448 2.737 1.00 89.38 86 THR A O 1
ATOM 691 N N . GLU A 1 87 ? 3.084 0.541 3.511 1.00 86.06 87 GLU A N 1
ATOM 692 C CA . GLU A 1 87 ? 1.924 0.657 2.627 1.00 86.06 87 GLU A CA 1
ATOM 693 C C . GLU A 1 87 ? 2.294 0.873 1.148 1.00 86.06 87 GLU A C 1
ATOM 695 O O . GLU A 1 87 ? 1.557 0.451 0.257 1.00 86.06 87 GLU A O 1
ATOM 700 N N . HIS A 1 88 ? 3.473 1.435 0.867 1.00 88.00 88 HIS A N 1
ATOM 701 C CA . HIS A 1 88 ? 3.955 1.639 -0.501 1.00 88.00 88 HIS A CA 1
ATOM 702 C C . HIS A 1 88 ? 4.525 0.366 -1.145 1.00 88.00 88 HIS A C 1
ATOM 704 O O . HIS A 1 88 ? 4.605 0.275 -2.373 1.00 88.00 88 HIS A O 1
ATOM 710 N N . ASP A 1 89 ? 4.903 -0.635 -0.351 1.00 90.56 89 ASP A N 1
ATOM 711 C CA . ASP A 1 89 ? 5.575 -1.833 -0.860 1.00 90.56 89 ASP A CA 1
ATOM 712 C C . ASP A 1 89 ? 4.670 -2.743 -1.709 1.00 90.56 89 ASP A C 1
ATOM 714 O O . ASP A 1 89 ? 5.139 -3.193 -2.754 1.00 90.56 89 ASP A O 1
ATOM 718 N N . PRO A 1 90 ? 3.367 -2.927 -1.405 1.00 89.62 90 PRO A N 1
ATOM 719 C CA . PRO A 1 90 ? 2.408 -3.524 -2.337 1.00 89.62 90 PRO A CA 1
ATOM 720 C C . PRO A 1 90 ? 2.343 -2.834 -3.713 1.00 89.62 90 PRO A C 1
ATOM 722 O O . PRO A 1 90 ? 2.273 -3.526 -4.730 1.00 89.62 90 PRO A O 1
ATOM 725 N N . ARG A 1 91 ? 2.445 -1.493 -3.790 1.00 90.19 91 ARG A N 1
ATOM 726 C CA . ARG A 1 91 ? 2.526 -0.773 -5.083 1.00 90.19 91 ARG A CA 1
ATOM 727 C C . ARG A 1 91 ? 3.825 -1.109 -5.823 1.00 90.19 91 ARG A C 1
ATOM 729 O O . ARG A 1 91 ? 3.790 -1.369 -7.024 1.00 90.19 91 ARG A O 1
ATOM 736 N N . GLY A 1 92 ? 4.958 -1.154 -5.116 1.00 91.56 92 GLY A N 1
ATOM 737 C CA . GLY A 1 92 ? 6.249 -1.574 -5.682 1.00 91.56 92 GLY A CA 1
ATOM 738 C C . GLY A 1 92 ? 6.233 -3.022 -6.180 1.00 91.56 92 GLY A C 1
ATOM 739 O O . GLY A 1 92 ? 6.670 -3.311 -7.292 1.00 91.56 92 GLY A O 1
ATOM 740 N N . LYS A 1 93 ? 5.643 -3.931 -5.400 1.00 91.62 93 LYS A N 1
ATOM 741 C CA . LYS A 1 93 ? 5.436 -5.335 -5.767 1.00 91.62 93 LYS A CA 1
ATOM 742 C C . LYS A 1 93 ? 4.595 -5.452 -7.041 1.00 91.62 93 LYS A C 1
ATOM 744 O O . LYS A 1 93 ? 5.066 -6.062 -7.997 1.00 91.62 93 LYS A O 1
ATOM 749 N N . ARG A 1 94 ? 3.431 -4.792 -7.114 1.00 92.12 94 ARG A N 1
ATOM 750 C CA . ARG A 1 94 ? 2.554 -4.826 -8.300 1.00 92.12 94 ARG A CA 1
ATOM 751 C C . ARG A 1 94 ? 3.233 -4.280 -9.561 1.00 92.12 94 ARG A C 1
ATOM 753 O O . ARG A 1 94 ? 3.122 -4.899 -10.611 1.00 92.12 94 ARG A O 1
ATOM 760 N N . ALA A 1 95 ? 3.971 -3.175 -9.467 1.00 91.75 95 ALA A N 1
ATOM 761 C CA . ALA A 1 95 ? 4.724 -2.624 -10.600 1.00 91.75 95 ALA A CA 1
ATOM 762 C C . ALA A 1 95 ? 5.928 -3.489 -11.021 1.00 91.75 95 ALA A C 1
ATOM 764 O O . ALA A 1 95 ? 6.279 -3.544 -12.200 1.00 91.75 95 ALA A O 1
ATOM 765 N N . SER A 1 96 ? 6.553 -4.186 -10.071 1.00 90.25 96 SER A N 1
ATOM 766 C CA . SER A 1 96 ? 7.622 -5.157 -10.342 1.00 90.25 96 SER A CA 1
ATOM 767 C C . SER A 1 96 ? 7.110 -6.497 -10.890 1.00 90.25 96 SER A C 1
ATOM 769 O O . SER A 1 96 ? 7.894 -7.270 -11.436 1.00 90.25 96 SER A O 1
ATOM 771 N N . ASP A 1 97 ? 5.823 -6.798 -10.719 1.00 90.31 97 ASP A N 1
ATOM 772 C CA . ASP A 1 97 ? 5.156 -7.973 -11.289 1.00 90.31 97 ASP A CA 1
ATOM 773 C C . ASP A 1 97 ? 4.527 -7.698 -12.667 1.00 90.31 97 ASP A C 1
ATOM 775 O O . ASP A 1 97 ? 4.165 -8.647 -13.351 1.00 90.31 97 ASP A O 1
ATOM 779 N N . ALA A 1 98 ? 4.408 -6.433 -13.086 1.00 90.69 98 ALA A N 1
ATOM 780 C CA . ALA A 1 98 ? 3.894 -6.066 -14.404 1.00 90.69 98 ALA A CA 1
ATOM 781 C C . ALA A 1 98 ? 4.914 -6.340 -15.526 1.00 90.69 98 ALA A C 1
ATOM 783 O O . ALA A 1 98 ? 6.122 -6.141 -15.355 1.00 90.69 98 ALA A O 1
ATOM 784 N N . ASP A 1 99 ? 4.414 -6.740 -16.694 1.00 89.00 99 ASP A N 1
ATOM 785 C CA . ASP A 1 99 ? 5.225 -7.237 -17.817 1.00 89.00 99 ASP A CA 1
ATOM 786 C C . ASP A 1 99 ? 6.139 -6.165 -18.426 1.00 89.00 99 ASP A C 1
ATOM 788 O O . ASP A 1 99 ? 7.264 -6.452 -18.830 1.00 89.00 99 ASP A O 1
ATOM 792 N N . SER A 1 100 ? 5.677 -4.911 -18.461 1.00 90.75 100 SER A N 1
ATOM 793 C CA . SER A 1 100 ? 6.393 -3.782 -19.061 1.00 90.75 100 SER A CA 1
ATOM 794 C C . SER A 1 100 ? 6.384 -2.541 -18.167 1.00 90.75 100 SER A C 1
ATOM 796 O O . SER A 1 100 ? 5.534 -2.383 -17.285 1.00 90.75 100 SER A O 1
ATOM 798 N N . LEU A 1 101 ? 7.329 -1.626 -18.414 1.00 90.56 101 LEU A N 1
ATOM 799 C CA . LEU A 1 101 ? 7.396 -0.339 -17.717 1.00 90.56 101 LEU A CA 1
ATOM 800 C C . LEU A 1 101 ? 6.133 0.504 -17.945 1.00 90.56 101 LEU A C 1
ATOM 802 O O . LEU A 1 101 ? 5.630 1.108 -17.001 1.00 90.56 101 LEU A O 1
ATOM 806 N N . GLU A 1 102 ? 5.590 0.509 -19.163 1.00 92.06 102 GLU A N 1
ATOM 807 C CA . GLU A 1 102 ? 4.367 1.253 -19.476 1.00 92.06 102 GLU A CA 1
ATOM 808 C C . GLU A 1 102 ? 3.130 0.647 -18.806 1.00 92.06 102 GLU A C 1
ATOM 810 O O . GLU A 1 102 ? 2.325 1.388 -18.242 1.00 92.06 102 GLU A O 1
ATOM 815 N N . HIS A 1 103 ? 3.020 -0.687 -18.745 1.00 91.75 103 HIS A N 1
ATOM 816 C CA . HIS A 1 103 ? 1.964 -1.350 -17.972 1.00 91.75 103 HIS A CA 1
ATOM 817 C C . HIS A 1 103 ? 2.083 -0.996 -16.477 1.00 91.75 103 HIS A C 1
ATOM 819 O O . HIS A 1 103 ? 1.099 -0.609 -15.847 1.00 91.75 103 HIS A O 1
ATOM 825 N N . ALA A 1 104 ? 3.298 -1.023 -15.917 1.00 92.56 104 ALA A N 1
ATOM 826 C CA . ALA A 1 104 ? 3.552 -0.605 -14.538 1.00 92.56 104 ALA A CA 1
ATOM 827 C C . ALA A 1 104 ? 3.213 0.880 -14.287 1.00 92.56 104 ALA A C 1
ATOM 829 O O . ALA A 1 104 ? 2.633 1.212 -13.253 1.00 92.56 104 ALA A O 1
ATOM 830 N N . ARG A 1 105 ? 3.551 1.779 -15.223 1.00 94.25 105 ARG A N 1
ATOM 831 C CA . ARG A 1 105 ? 3.254 3.218 -15.141 1.00 94.25 105 ARG A CA 1
ATOM 832 C C . ARG A 1 105 ? 1.747 3.471 -15.157 1.00 94.25 105 ARG A C 1
ATOM 834 O O . ARG A 1 105 ? 1.266 4.239 -14.324 1.00 94.25 105 ARG A O 1
ATOM 841 N N . ALA A 1 106 ? 1.020 2.802 -16.053 1.00 92.62 106 ALA A N 1
ATOM 842 C CA . ALA A 1 106 ? -0.432 2.887 -16.156 1.00 92.62 106 ALA A CA 1
ATOM 843 C C . ALA A 1 106 ? -1.128 2.365 -14.886 1.00 92.62 106 ALA A C 1
ATOM 845 O O . ALA A 1 106 ? -1.957 3.072 -14.321 1.00 92.62 106 ALA A O 1
ATOM 846 N N . LEU A 1 107 ? -0.730 1.191 -14.374 1.00 91.44 107 LEU A N 1
ATOM 847 C CA . LEU A 1 107 ? -1.274 0.606 -13.135 1.00 91.44 107 LEU A CA 1
ATOM 848 C C . LEU A 1 107 ? -1.083 1.490 -11.894 1.00 91.44 107 LEU A C 1
ATOM 850 O O . LEU A 1 107 ? -1.870 1.406 -10.953 1.00 91.44 107 LEU A O 1
ATOM 854 N N . LEU A 1 108 ? -0.018 2.292 -11.856 1.00 91.75 108 LEU A N 1
ATOM 855 C CA . LEU A 1 108 ? 0.264 3.203 -10.747 1.00 91.75 108 LEU A CA 1
ATOM 856 C C . LEU A 1 108 ? -0.250 4.635 -10.973 1.00 91.75 108 LEU A C 1
ATOM 858 O O . LEU A 1 108 ? -0.117 5.457 -10.062 1.00 91.75 108 LEU A O 1
ATOM 862 N N . THR A 1 109 ? -0.830 4.921 -12.143 1.00 93.12 109 THR A N 1
ATOM 863 C CA . THR A 1 109 ? -1.292 6.251 -12.579 1.00 93.12 109 THR A CA 1
ATOM 864 C C . THR A 1 109 ? -0.185 7.313 -12.523 1.00 93.12 109 THR A C 1
ATOM 866 O O . THR A 1 109 ? -0.406 8.458 -12.135 1.00 93.12 109 THR A O 1
ATOM 869 N N . HIS A 1 110 ? 1.048 6.944 -12.885 1.00 93.06 110 HIS A N 1
ATOM 870 C CA . HIS A 1 110 ? 2.155 7.900 -12.937 1.00 93.06 110 HIS A CA 1
ATOM 871 C C . HIS A 1 110 ? 2.197 8.634 -14.287 1.00 93.06 110 HIS A C 1
ATOM 873 O O . HIS A 1 110 ? 2.116 8.017 -15.353 1.00 93.06 110 HIS A O 1
ATOM 879 N N . ALA A 1 111 ? 2.396 9.953 -14.239 1.00 92.12 111 ALA A N 1
ATOM 880 C CA . ALA A 1 111 ? 2.623 10.766 -15.434 1.00 92.12 111 ALA A CA 1
ATOM 881 C C . ALA A 1 111 ? 3.950 10.403 -16.133 1.00 92.12 111 ALA A C 1
ATOM 883 O O . ALA A 1 111 ? 3.990 10.296 -17.353 1.00 92.12 111 ALA A O 1
ATOM 884 N N . ASP A 1 112 ? 5.010 10.148 -15.358 1.00 91.00 112 ASP A N 1
ATOM 885 C CA . ASP A 1 112 ? 6.360 9.848 -15.854 1.00 91.00 112 ASP A CA 1
ATOM 886 C C . ASP A 1 112 ? 6.780 8.400 -15.528 1.00 91.00 112 ASP A C 1
ATOM 888 O O . ASP A 1 112 ? 6.725 7.950 -14.375 1.00 91.00 112 ASP A O 1
ATOM 892 N N . SER A 1 113 ? 7.246 7.673 -16.548 1.00 90.62 113 SER A N 1
ATOM 893 C CA . SER A 1 113 ? 7.781 6.312 -16.435 1.00 90.62 113 SER A CA 1
ATOM 894 C C . SER A 1 113 ? 9.064 6.249 -15.599 1.00 90.62 113 SER A C 1
ATOM 896 O O . SER A 1 113 ? 9.283 5.254 -14.904 1.00 90.62 113 SER A O 1
ATOM 898 N N . ARG A 1 114 ? 9.878 7.315 -15.559 1.00 91.56 114 ARG A N 1
ATOM 899 C CA . ARG A 1 114 ? 11.142 7.366 -14.796 1.00 91.56 114 ARG A CA 1
ATOM 900 C C . ARG A 1 114 ? 10.921 7.173 -13.297 1.00 91.56 114 ARG A C 1
ATOM 902 O O . ARG A 1 114 ? 11.735 6.533 -12.631 1.00 91.56 114 ARG A O 1
ATOM 909 N N . THR A 1 115 ? 9.810 7.678 -12.758 1.00 90.12 115 THR A N 1
ATOM 910 C CA . THR A 1 115 ? 9.436 7.470 -11.347 1.00 90.12 115 THR A CA 1
ATOM 911 C C . THR A 1 115 ? 9.065 6.012 -11.080 1.00 90.12 115 THR A C 1
ATOM 913 O O . THR A 1 115 ? 9.504 5.436 -10.082 1.00 90.12 115 THR A O 1
ATOM 916 N N . THR A 1 116 ? 8.332 5.375 -11.998 1.00 91.50 116 THR A N 1
ATOM 917 C CA . THR A 1 116 ? 8.016 3.941 -11.929 1.00 91.50 116 THR A CA 1
ATOM 918 C C . THR A 1 116 ? 9.283 3.086 -11.989 1.00 91.50 116 THR A C 1
ATOM 920 O O . THR A 1 116 ? 9.477 2.239 -11.118 1.00 91.50 116 THR A O 1
ATOM 923 N N . GLN A 1 117 ? 10.172 3.347 -12.953 1.00 90.81 117 GLN A N 1
ATOM 924 C CA . GLN A 1 117 ? 11.438 2.628 -13.125 1.00 90.81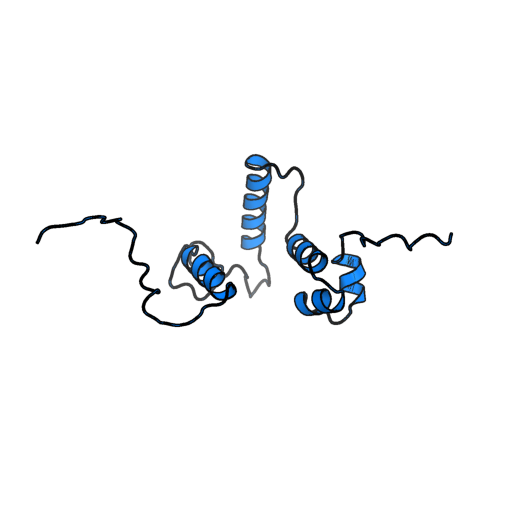 117 GLN A CA 1
ATOM 925 C C . GLN A 1 117 ? 12.327 2.746 -11.876 1.00 90.81 117 GLN A C 1
ATOM 927 O O . GLN A 1 117 ? 12.835 1.747 -11.386 1.00 90.81 117 GLN A O 1
ATOM 932 N N . ARG A 1 118 ? 12.489 3.958 -11.328 1.00 89.44 118 ARG A N 1
ATOM 933 C CA . ARG A 1 118 ? 13.425 4.228 -10.223 1.00 89.44 118 ARG A CA 1
ATOM 934 C C . ARG A 1 118 ? 12.939 3.763 -8.846 1.00 89.44 118 ARG A C 1
ATOM 936 O O . ARG A 1 118 ? 13.761 3.386 -8.022 1.00 89.44 118 ARG A O 1
ATOM 943 N N . VAL A 1 119 ? 11.637 3.854 -8.561 1.00 88.69 119 VAL A N 1
ATOM 944 C CA . VAL A 1 119 ? 11.099 3.673 -7.191 1.00 88.69 119 VAL A CA 1
ATOM 945 C C . VAL A 1 119 ? 10.267 2.392 -7.043 1.00 88.69 119 VAL A C 1
ATOM 947 O O . VAL A 1 119 ? 10.207 1.800 -5.959 1.00 88.69 119 VAL A O 1
ATOM 950 N N . TYR A 1 120 ? 9.627 1.943 -8.127 1.00 89.00 120 TYR A N 1
ATOM 951 C CA . TYR A 1 120 ? 8.611 0.890 -8.085 1.00 89.00 120 TYR A CA 1
ATOM 952 C C . TYR A 1 120 ? 9.006 -0.394 -8.834 1.00 89.00 120 TYR A C 1
ATOM 954 O O . TYR A 1 120 ? 8.574 -1.468 -8.424 1.00 89.00 120 TYR A O 1
ATOM 962 N N . ARG A 1 121 ? 9.868 -0.335 -9.860 1.00 86.56 121 ARG A N 1
ATOM 963 C CA . ARG A 1 121 ? 10.496 -1.509 -10.502 1.00 86.56 121 ARG A CA 1
ATOM 964 C C . ARG A 1 121 ? 11.718 -1.966 -9.694 1.00 86.56 121 ARG A C 1
ATOM 966 O O . ARG A 1 121 ? 12.856 -1.717 -10.064 1.00 86.56 121 ARG A O 1
ATOM 973 N N . ARG A 1 122 ? 11.470 -2.616 -8.554 1.00 85.38 122 ARG A N 1
ATOM 974 C CA . ARG A 1 122 ? 12.516 -3.026 -7.596 1.00 85.38 122 ARG A CA 1
ATOM 975 C C . ARG A 1 122 ? 13.120 -4.404 -7.872 1.00 85.38 122 ARG A C 1
ATOM 977 O O . ARG A 1 122 ? 14.161 -4.728 -7.312 1.00 85.38 122 ARG A O 1
ATOM 984 N N . LYS A 1 123 ? 12.468 -5.236 -8.690 1.00 82.94 123 LYS A N 1
ATOM 985 C CA . LYS A 1 123 ? 13.062 -6.502 -9.142 1.00 82.94 123 LYS A CA 1
ATOM 986 C C . LYS A 1 123 ? 14.179 -6.236 -10.159 1.00 82.94 123 LYS A C 1
ATOM 988 O O . LYS A 1 123 ? 13.965 -5.412 -11.048 1.00 82.94 123 LYS A O 1
ATOM 993 N N . PRO A 1 124 ? 15.306 -6.968 -10.096 1.00 80.88 124 PRO A N 1
ATOM 994 C CA . PRO A 1 124 ? 16.320 -6.920 -11.141 1.00 80.88 124 PRO A CA 1
ATOM 995 C C . PRO A 1 124 ? 15.757 -7.448 -12.465 1.00 80.88 124 PRO A C 1
ATOM 997 O O . PRO A 1 124 ? 14.911 -8.348 -12.489 1.00 80.88 124 PRO A O 1
ATOM 1000 N N . GLU A 1 125 ? 16.247 -6.904 -13.574 1.00 76.75 125 GLU A N 1
ATOM 1001 C CA . GLU A 1 125 ? 15.898 -7.385 -14.906 1.00 76.75 125 GLU A CA 1
ATOM 1002 C C . GLU A 1 125 ? 16.578 -8.731 -15.184 1.00 76.75 125 GLU A C 1
ATOM 1004 O O . GLU A 1 125 ? 17.799 -8.868 -15.101 1.00 76.75 125 GLU A O 1
ATOM 1009 N N . ARG A 1 126 ? 15.778 -9.752 -15.510 1.00 77.06 126 ARG A N 1
ATOM 1010 C CA . ARG A 1 126 ? 16.284 -11.095 -15.804 1.00 77.06 126 ARG A CA 1
ATOM 1011 C C . ARG A 1 126 ? 16.585 -11.230 -17.293 1.00 77.06 126 ARG A C 1
ATOM 1013 O O . ARG A 1 126 ? 15.765 -11.742 -18.054 1.00 77.06 126 ARG A O 1
ATOM 1020 N N . VAL A 1 127 ? 17.773 -10.790 -17.691 1.00 78.69 127 VAL A N 1
ATOM 1021 C CA . VAL A 1 127 ? 18.272 -10.968 -19.060 1.00 78.69 127 VAL A CA 1
ATOM 1022 C C . VAL A 1 127 ? 18.556 -12.444 -19.365 1.00 78.69 127 VAL A C 1
ATOM 1024 O O . VAL A 1 127 ? 18.965 -13.213 -18.492 1.00 78.69 127 VAL A O 1
ATOM 1027 N N . ARG A 1 128 ? 18.356 -12.849 -20.623 1.00 79.12 128 ARG A N 1
ATOM 1028 C CA . ARG A 1 128 ? 18.916 -14.099 -21.154 1.00 79.12 128 ARG A CA 1
ATOM 1029 C C . ARG A 1 128 ? 20.277 -13.763 -21.771 1.00 79.12 128 ARG A C 1
ATOM 1031 O O . ARG A 1 128 ? 20.311 -12.845 -22.590 1.00 79.12 128 ARG A O 1
ATOM 1038 N N . PRO A 1 129 ? 21.374 -14.455 -21.412 1.00 81.19 129 PRO A N 1
ATOM 1039 C CA . PRO A 1 129 ? 22.649 -14.279 -22.097 1.00 81.19 129 PRO A CA 1
ATOM 1040 C C . PRO A 1 129 ? 22.482 -14.479 -23.606 1.00 81.19 129 PRO A C 1
ATOM 1042 O O . PRO A 1 129 ? 21.745 -15.372 -24.035 1.00 81.19 129 PRO A O 1
ATOM 1045 N N . GLY A 1 130 ? 23.158 -13.649 -24.403 1.00 79.56 130 GLY A N 1
ATOM 1046 C CA . GLY A 1 130 ? 23.212 -13.840 -25.849 1.00 79.56 130 GLY A CA 1
ATOM 1047 C C . GLY A 1 130 ? 23.784 -15.216 -26.184 1.00 79.56 130 GLY A C 1
ATOM 1048 O O . GLY A 1 130 ? 24.647 -15.727 -25.466 1.00 79.56 130 GLY A O 1
ATOM 1049 N N . LYS A 1 131 ? 23.303 -15.830 -27.269 1.00 76.25 131 LYS A N 1
ATOM 1050 C CA . LYS A 1 131 ? 23.888 -17.076 -27.774 1.00 76.25 131 LYS A CA 1
ATOM 1051 C C . LYS A 1 131 ? 25.344 -16.775 -28.141 1.00 76.25 131 LYS A C 1
ATOM 1053 O O . LYS A 1 131 ? 25.577 -15.892 -28.962 1.00 76.25 131 LYS A O 1
ATOM 1058 N N . GLY A 1 132 ? 26.290 -17.445 -27.481 1.00 67.06 132 GLY A N 1
ATOM 1059 C CA . GLY A 1 132 ? 27.716 -17.205 -27.693 1.00 67.06 132 GLY A CA 1
ATOM 1060 C C . GLY A 1 132 ? 28.076 -17.344 -29.170 1.00 67.06 132 GLY A C 1
ATOM 1061 O O . GLY A 1 132 ? 27.582 -18.256 -29.836 1.00 67.06 132 GLY A O 1
ATOM 1062 N N . ILE A 1 133 ? 28.900 -16.423 -29.668 1.00 68.69 133 ILE A N 1
ATOM 1063 C CA . ILE A 1 133 ? 29.476 -16.520 -31.009 1.00 68.69 133 ILE A CA 1
ATOM 1064 C C . ILE A 1 133 ? 30.506 -17.650 -30.949 1.00 68.69 133 ILE A C 1
ATOM 1066 O O . ILE A 1 133 ? 31.473 -17.554 -30.192 1.00 68.69 133 ILE A O 1
ATOM 1070 N N . GLY A 1 134 ? 30.245 -18.718 -31.696 1.00 59.44 134 GLY A N 1
ATOM 1071 C CA . GLY A 1 134 ? 31.150 -19.840 -31.940 1.00 59.44 134 GLY A CA 1
ATOM 1072 C C . GLY A 1 134 ? 31.319 -20.045 -33.434 1.00 59.44 134 GLY A C 1
ATOM 1073 O O . GLY A 1 134 ? 30.426 -19.570 -34.175 1.00 59.44 134 GLY A O 1
#